Protein AF-A0A4Y2UT20-F1 (afdb_monomer_lite)

Foldseek 3Di:
DQVQVVVCVVVVHDPDDPVVVLVSCCVRVVNDSVQSVQQVVVVVVDDPPDDRPPDDDPPPDDPVPDDPQDPVNVVVVVVCVVPPPPPPPPPDD

pLDDT: mean 81.35, std 13.17, range [43.75, 94.44]

Secondary structure (DSSP, 8-state):
--HHHHHHHHHTS-SS-TT-HHHHHHHHH---HHHHHHHHHHGGGS-TTPPP-TTTTS----GGGS----HHHHHHHHHHHHHS---------

Organism: Araneus ventricosus (NCBI:txid182803)

Radius of gyration: 24.42 Å; chains: 1; bounding box: 49×45×55 Å

Structure (mmCIF, N/CA/C/O backbone):
data_AF-A0A4Y2UT20-F1
#
_entry.id   AF-A0A4Y2UT20-F1
#
loop_
_atom_site.group_PDB
_atom_site.id
_atom_site.type_symbol
_atom_site.label_atom_id
_atom_site.label_alt_id
_atom_site.label_comp_id
_atom_site.label_asym_id
_atom_site.label_entity_id
_atom_site.label_seq_id
_atom_site.pdbx_PDB_ins_code
_atom_site.Cartn_x
_atom_site.Cartn_y
_atom_site.Cartn_z
_atom_site.occupancy
_atom_site.B_iso_or_equiv
_atom_site.auth_seq_id
_atom_site.auth_comp_id
_atom_site.auth_asym_id
_atom_site.auth_atom_id
_atom_site.pdbx_PDB_model_num
ATOM 1 N N . MET A 1 1 ? -4.676 -9.425 11.704 1.00 58.66 1 MET A N 1
ATOM 2 C CA . MET A 1 1 ? -4.425 -9.200 10.261 1.00 58.66 1 MET A CA 1
ATOM 3 C C . MET A 1 1 ? -5.501 -9.834 9.368 1.00 58.66 1 MET A C 1
ATOM 5 O O . MET A 1 1 ? -5.912 -9.196 8.421 1.00 58.66 1 MET A O 1
ATOM 9 N N . TRP A 1 2 ? -6.059 -11.013 9.681 1.00 76.06 2 TRP A N 1
ATOM 10 C CA . TRP A 1 2 ? -7.113 -11.652 8.855 1.00 76.06 2 TRP A CA 1
ATOM 11 C C . TRP A 1 2 ? -8.564 -11.264 9.183 1.00 76.06 2 TRP A C 1
ATOM 13 O O . TRP A 1 2 ? -9.499 -11.769 8.566 1.00 76.06 2 TRP A O 1
ATOM 23 N N . GLN A 1 3 ? -8.756 -10.355 10.139 1.00 89.25 3 GLN A N 1
ATOM 24 C CA . GLN A 1 3 ? -10.067 -9.985 10.676 1.00 89.25 3 GLN A CA 1
ATOM 25 C C . GLN A 1 3 ? -11.043 -9.497 9.591 1.00 89.25 3 GLN A C 1
ATOM 27 O O . GLN A 1 3 ? -12.205 -9.888 9.587 1.00 89.25 3 GLN A O 1
ATOM 32 N N . PHE A 1 4 ? -10.552 -8.7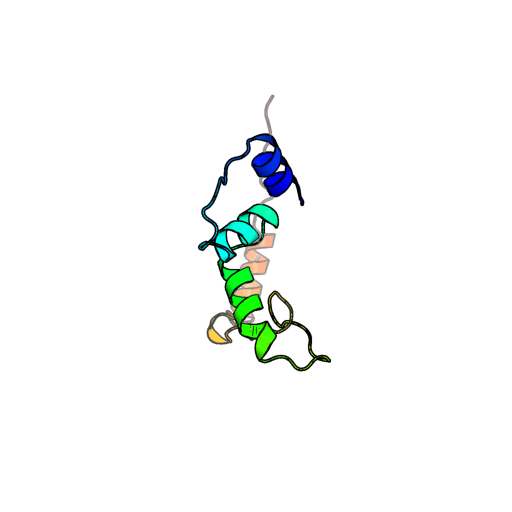25 8.615 1.00 90.06 4 PHE A N 1
ATOM 33 C CA . PHE A 1 4 ? -11.351 -8.242 7.484 1.00 90.06 4 PHE A CA 1
ATOM 34 C C . PHE A 1 4 ? -12.022 -9.385 6.700 1.00 90.06 4 PHE A C 1
ATOM 36 O O . PHE A 1 4 ? -13.221 -9.330 6.433 1.00 90.06 4 PHE A O 1
ATOM 43 N N . CYS A 1 5 ? -11.263 -10.436 6.374 1.00 89.00 5 CYS A N 1
ATOM 44 C CA . CYS A 1 5 ? -11.767 -11.573 5.604 1.00 89.00 5 CYS A CA 1
ATOM 45 C C . CYS A 1 5 ? -12.719 -12.447 6.430 1.00 89.00 5 CYS A C 1
ATOM 47 O O . CYS A 1 5 ? -13.696 -12.960 5.892 1.00 89.00 5 CYS A O 1
ATOM 49 N N . ILE A 1 6 ? -12.452 -12.599 7.732 1.00 92.31 6 ILE A N 1
ATOM 50 C CA . ILE A 1 6 ? -13.316 -13.352 8.654 1.00 92.31 6 ILE A CA 1
ATOM 51 C C . ILE A 1 6 ? -14.694 -12.688 8.749 1.00 92.31 6 ILE A C 1
ATOM 53 O O . ILE A 1 6 ? -15.717 -13.364 8.674 1.00 92.31 6 ILE A O 1
ATOM 57 N N . GLU A 1 7 ? -14.732 -11.360 8.853 1.00 92.19 7 GLU A N 1
ATOM 58 C CA . GLU A 1 7 ? -15.982 -10.602 8.915 1.00 92.19 7 GLU A CA 1
ATOM 59 C C . GLU A 1 7 ? -16.770 -10.650 7.601 1.00 92.19 7 GLU A C 1
ATOM 61 O O . GLU A 1 7 ? -17.987 -10.808 7.634 1.00 92.19 7 GLU A O 1
ATOM 66 N N . GLU A 1 8 ? -16.103 -10.542 6.445 1.00 91.00 8 GLU A N 1
ATOM 67 C CA . GLU A 1 8 ?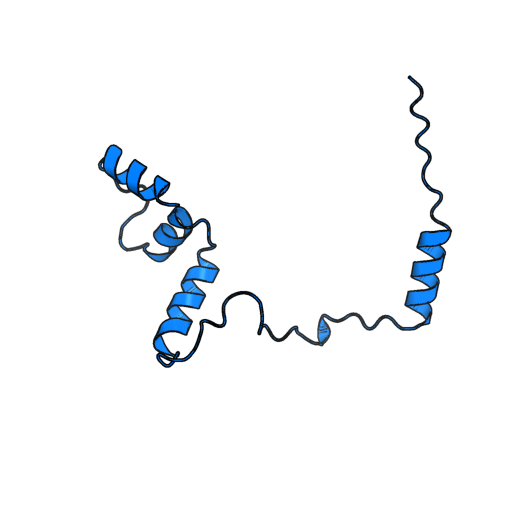 -16.762 -10.725 5.141 1.00 91.00 8 GLU A CA 1
ATOM 68 C C . GLU A 1 8 ? -17.344 -12.139 4.992 1.00 91.00 8 GLU A C 1
ATOM 70 O O . GLU A 1 8 ? -18.474 -12.297 4.527 1.00 91.00 8 GLU A O 1
ATOM 75 N N . ALA A 1 9 ? -16.605 -13.167 5.424 1.00 91.69 9 ALA A N 1
ATOM 76 C CA . ALA A 1 9 ? -17.059 -14.553 5.370 1.00 91.69 9 ALA A CA 1
ATOM 77 C C . ALA A 1 9 ? -18.274 -14.795 6.278 1.00 91.69 9 ALA A C 1
ATOM 79 O O . ALA A 1 9 ? -19.257 -15.396 5.841 1.00 91.69 9 ALA A O 1
ATOM 80 N N . ALA A 1 10 ? -18.240 -14.284 7.513 1.00 94.00 10 ALA A N 1
ATOM 81 C CA . ALA A 1 10 ? -19.354 -14.383 8.454 1.00 94.00 10 ALA A CA 1
ATOM 82 C C . ALA A 1 10 ? -20.609 -13.670 7.930 1.00 94.00 10 ALA A C 1
ATOM 84 O O . ALA A 1 10 ? -21.719 -14.185 8.054 1.00 94.00 10 ALA A O 1
ATOM 85 N N . ALA A 1 11 ? -20.431 -12.507 7.302 1.00 92.88 11 ALA A N 1
ATOM 86 C CA . ALA A 1 11 ? -21.537 -11.715 6.791 1.00 92.88 11 ALA A CA 1
ATOM 87 C C . ALA A 1 11 ? -22.052 -12.175 5.413 1.00 92.88 11 ALA A C 1
ATOM 89 O O . ALA A 1 11 ? -23.094 -11.702 4.963 1.00 92.88 11 ALA A O 1
ATOM 90 N N . LYS A 1 12 ? -21.344 -13.097 4.740 1.00 92.31 12 LYS A N 1
ATOM 91 C CA . LYS A 1 12 ? -21.648 -13.599 3.385 1.00 92.31 12 LYS A CA 1
ATOM 92 C C . LYS A 1 12 ? -21.793 -12.493 2.330 1.00 92.31 12 LYS A C 1
ATOM 94 O O . LYS A 1 12 ? -22.446 -12.689 1.307 1.00 92.31 12 LYS A O 1
ATOM 99 N N . PHE A 1 13 ? -21.169 -11.340 2.556 1.00 91.81 13 PHE A N 1
ATOM 100 C CA . PHE A 1 13 ? -21.152 -10.228 1.614 1.00 91.81 13 PHE A CA 1
ATOM 101 C C . PHE A 1 13 ? -19.760 -9.604 1.543 1.00 91.81 13 PHE A C 1
ATOM 103 O O . PHE A 1 13 ? -18.993 -9.610 2.505 1.00 91.81 13 PHE A O 1
ATOM 110 N N . LEU A 1 14 ? -19.441 -9.037 0.381 1.00 91.19 14 LEU A N 1
ATOM 111 C CA . LEU A 1 14 ? -18.181 -8.340 0.169 1.00 91.19 14 LEU A CA 1
ATOM 112 C C . LEU A 1 14 ? -18.312 -6.879 0.598 1.00 91.19 14 LEU A C 1
ATOM 114 O O . LEU A 1 14 ? -19.094 -6.130 0.016 1.00 91.19 14 LEU A O 1
ATOM 118 N N . LYS A 1 15 ? -17.508 -6.455 1.575 1.00 90.62 15 LYS A N 1
ATOM 119 C CA . LYS A 1 15 ? -17.400 -5.051 2.003 1.00 90.62 15 LYS A CA 1
ATOM 120 C C . LYS A 1 15 ? -16.811 -4.180 0.893 1.00 90.62 15 LYS A C 1
ATOM 122 O O . LYS A 1 15 ? -17.141 -3.004 0.782 1.00 90.62 15 LYS A O 1
ATOM 127 N N . ILE A 1 16 ? -15.923 -4.752 0.078 1.00 92.31 16 ILE A N 1
ATOM 128 C CA . ILE A 1 16 ? -15.299 -4.095 -1.076 1.00 92.31 16 ILE A CA 1
ATOM 129 C C . ILE A 1 16 ? -15.371 -5.041 -2.282 1.00 92.31 16 IL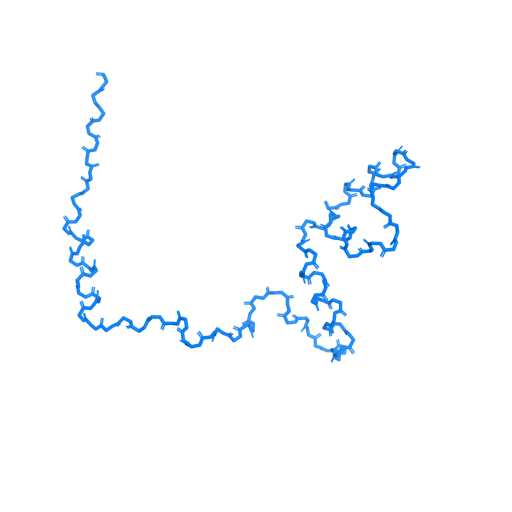E A C 1
ATOM 131 O O . ILE A 1 16 ? -15.030 -6.218 -2.178 1.00 92.31 16 ILE A O 1
ATOM 135 N N . HIS A 1 17 ? -15.773 -4.535 -3.448 1.00 93.75 17 HIS A N 1
ATOM 136 C CA . HIS A 1 17 ? -15.951 -5.341 -4.662 1.00 93.75 17 HIS A CA 1
ATOM 137 C C . HIS A 1 17 ? -14.635 -6.001 -5.141 1.00 93.75 17 HIS A C 1
ATOM 139 O O . HIS A 1 17 ? -13.559 -5.415 -5.012 1.00 93.75 17 HIS A O 1
ATOM 145 N N . LEU A 1 18 ? -14.704 -7.208 -5.722 1.00 89.81 18 LEU A N 1
ATOM 146 C CA . LEU A 1 18 ? -13.521 -8.009 -6.110 1.00 89.81 18 LEU A CA 1
ATOM 147 C C . LEU A 1 18 ? -12.521 -7.315 -7.060 1.00 89.81 18 LEU A C 1
ATOM 149 O O . LEU A 1 18 ? -11.320 -7.420 -6.812 1.00 89.81 18 LEU A O 1
ATOM 153 N N . PRO A 1 19 ? -12.945 -6.563 -8.095 1.00 94.19 19 PRO A N 1
ATOM 154 C CA . PRO A 1 19 ? -12.038 -5.842 -8.988 1.00 94.19 19 PRO A CA 1
ATOM 155 C C . PRO A 1 19 ? -11.185 -4.791 -8.267 1.00 94.19 19 PRO A C 1
ATOM 157 O O . PRO A 1 19 ? -10.112 -4.428 -8.742 1.00 94.19 19 PRO A O 1
ATOM 160 N N . GLN A 1 20 ? -11.615 -4.321 -7.091 1.00 92.62 20 GLN A N 1
ATOM 161 C CA . GLN A 1 20 ? -10.871 -3.367 -6.267 1.00 92.62 20 GLN A CA 1
ATOM 162 C C . GLN A 1 20 ? -9.842 -4.080 -5.370 1.00 92.62 20 GLN A C 1
ATOM 164 O O . GLN A 1 20 ? -9.732 -3.804 -4.174 1.00 92.62 20 GLN A O 1
ATOM 169 N N . ALA A 1 21 ? -9.066 -5.001 -5.947 1.00 92.12 21 ALA A N 1
ATOM 170 C CA . ALA A 1 21 ? -8.144 -5.873 -5.217 1.00 92.12 21 ALA A CA 1
ATOM 171 C C . ALA A 1 21 ? -7.112 -5.106 -4.366 1.00 92.12 21 ALA A C 1
ATOM 173 O O . ALA A 1 21 ? -6.820 -5.508 -3.242 1.00 92.12 21 ALA A O 1
ATOM 174 N N . MET A 1 22 ? -6.597 -3.969 -4.855 1.00 93.81 22 MET A N 1
ATOM 175 C CA . MET A 1 22 ? -5.634 -3.145 -4.103 1.00 93.81 22 MET A CA 1
ATOM 176 C C . MET A 1 22 ? -6.267 -2.526 -2.855 1.00 93.81 22 MET A C 1
ATOM 178 O O . MET A 1 22 ? -5.681 -2.575 -1.776 1.00 93.81 22 MET A O 1
ATOM 182 N N . LYS A 1 23 ? -7.491 -2.009 -2.987 1.00 94.44 23 LYS A N 1
ATOM 183 C CA . LYS A 1 23 ? -8.261 -1.440 -1.879 1.00 94.44 23 LYS A CA 1
ATOM 184 C C . LYS A 1 23 ? -8.618 -2.503 -0.836 1.00 94.44 23 LYS A C 1
ATOM 186 O O . LYS A 1 23 ? -8.527 -2.246 0.360 1.00 94.44 23 LYS A O 1
ATOM 191 N N . ARG A 1 24 ? -8.951 -3.721 -1.282 1.00 94.31 24 ARG A N 1
ATOM 192 C CA . ARG A 1 24 ? -9.159 -4.881 -0.396 1.00 94.31 24 ARG A CA 1
ATOM 193 C C . ARG A 1 24 ? -7.901 -5.232 0.385 1.00 94.31 24 ARG A C 1
ATOM 195 O O . ARG A 1 24 ? -7.953 -5.346 1.605 1.00 94.31 24 ARG A O 1
ATOM 202 N N . ALA A 1 25 ? -6.775 -5.369 -0.309 1.00 93.19 25 ALA A N 1
ATOM 203 C CA . ALA A 1 25 ? -5.499 -5.679 0.322 1.00 93.19 25 ALA A CA 1
ATOM 204 C C . ALA A 1 25 ? -5.085 -4.583 1.319 1.00 93.19 25 ALA A C 1
ATOM 206 O O . ALA A 1 25 ? -4.602 -4.904 2.403 1.00 93.19 25 ALA A O 1
ATOM 207 N N . ALA A 1 26 ? -5.340 -3.308 1.003 1.00 93.88 26 ALA A N 1
ATOM 208 C CA . ALA A 1 26 ? -5.078 -2.190 1.908 1.00 93.88 26 ALA A CA 1
ATOM 209 C C . ALA A 1 26 ? -5.879 -2.323 3.205 1.00 93.88 26 ALA A C 1
ATOM 211 O O . ALA A 1 26 ? -5.314 -2.269 4.296 1.00 93.88 26 ALA A O 1
ATOM 212 N N . GLN A 1 27 ? -7.178 -2.601 3.086 1.00 93.06 27 GLN A N 1
ATOM 213 C CA . GLN A 1 27 ? -8.057 -2.763 4.240 1.00 93.06 27 GLN A CA 1
ATOM 214 C C . GLN A 1 27 ? -7.712 -3.996 5.086 1.00 93.06 27 GLN A C 1
ATOM 216 O O . GLN A 1 27 ? -7.764 -3.932 6.311 1.00 93.06 27 GLN A O 1
ATOM 221 N N . ALA A 1 28 ? -7.337 -5.109 4.452 1.00 92.62 28 ALA A N 1
ATOM 222 C CA . ALA A 1 28 ? -6.972 -6.335 5.158 1.00 92.62 28 ALA A CA 1
ATOM 223 C C . ALA A 1 28 ? -5.627 -6.215 5.895 1.00 92.62 28 ALA A C 1
ATOM 225 O O . ALA A 1 28 ? -5.474 -6.705 7.011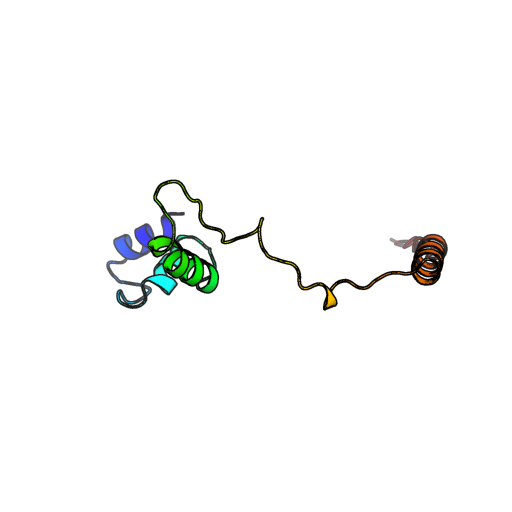 1.00 92.62 28 ALA A O 1
ATOM 226 N N . THR A 1 29 ? -4.643 -5.555 5.283 1.00 91.44 29 THR A N 1
ATOM 227 C CA . THR A 1 29 ? -3.276 -5.468 5.825 1.00 91.44 29 THR A CA 1
ATOM 228 C C . THR A 1 29 ? -3.037 -4.229 6.688 1.00 91.44 29 THR A C 1
ATOM 230 O O . THR A 1 29 ? -2.051 -4.188 7.420 1.00 91.44 29 THR A O 1
ATOM 233 N N . GLY A 1 30 ? -3.910 -3.220 6.605 1.00 91.50 30 GLY A N 1
ATOM 234 C CA . GLY A 1 30 ? -3.716 -1.906 7.229 1.00 91.50 30 GLY A CA 1
ATOM 235 C C . GLY A 1 30 ? -2.659 -1.041 6.529 1.00 91.50 30 GLY A C 1
ATOM 236 O O . GLY A 1 30 ? -2.324 0.042 7.005 1.00 91.50 30 GLY A O 1
ATOM 237 N N . VAL A 1 31 ? -2.114 -1.505 5.403 1.00 90.62 31 VAL A N 1
ATOM 238 C CA . VAL A 1 31 ? -1.116 -0.787 4.605 1.00 90.62 31 VAL A CA 1
ATOM 239 C C . VAL A 1 31 ? -1.823 0.132 3.612 1.00 90.62 31 VAL A C 1
ATOM 241 O O . VAL A 1 31 ? -2.878 -0.201 3.080 1.00 90.62 31 VAL A O 1
ATOM 244 N N . SER A 1 32 ? -1.242 1.297 3.315 1.00 92.12 32 SER A N 1
ATOM 245 C CA . SER A 1 32 ? -1.858 2.221 2.359 1.00 92.12 32 SER A CA 1
ATOM 246 C C . SER A 1 32 ? -1.950 1.619 0.952 1.00 92.12 32 SER A C 1
ATOM 248 O O . SER A 1 32 ? -1.020 0.967 0.471 1.00 92.12 32 SER A O 1
ATOM 250 N N . GLU A 1 33 ? -3.045 1.911 0.246 1.00 93.94 33 GLU A N 1
ATOM 251 C CA . GLU A 1 33 ? -3.262 1.446 -1.132 1.00 93.94 33 GLU A CA 1
ATOM 252 C C . GLU A 1 33 ? -2.113 1.859 -2.066 1.00 93.94 33 GLU A C 1
ATOM 254 O O . GLU A 1 33 ? -1.673 1.084 -2.913 1.00 93.94 33 GLU A O 1
ATOM 259 N N . PHE A 1 34 ? -1.548 3.052 -1.853 1.00 90.81 34 PHE A N 1
ATOM 260 C CA . PHE A 1 34 ? -0.366 3.526 -2.572 1.00 90.81 34 PHE A CA 1
ATOM 261 C C . PHE A 1 34 ? 0.849 2.603 -2.401 1.00 90.81 34 PHE A C 1
ATOM 263 O O . PHE A 1 34 ? 1.579 2.349 -3.359 1.00 90.81 34 PHE A O 1
ATOM 270 N N . THR A 1 35 ? 1.073 2.098 -1.188 1.00 89.81 35 THR A N 1
ATOM 271 C CA . THR A 1 35 ? 2.194 1.198 -0.890 1.00 89.81 35 THR A CA 1
ATOM 272 C C . THR A 1 35 ? 1.994 -0.149 -1.574 1.00 89.81 35 THR A C 1
ATOM 274 O O . THR A 1 35 ? 2.916 -0.642 -2.217 1.00 89.81 35 THR A O 1
ATOM 277 N N . ILE A 1 36 ? 0.776 -0.691 -1.537 1.00 92.62 36 ILE A N 1
ATOM 278 C CA . ILE A 1 36 ? 0.425 -1.935 -2.236 1.00 92.62 36 ILE A CA 1
ATOM 279 C C . ILE A 1 36 ? 0.580 -1.781 -3.748 1.00 92.62 36 ILE A C 1
ATOM 281 O O . ILE A 1 36 ? 1.169 -2.640 -4.400 1.00 92.62 36 ILE A O 1
ATOM 285 N N . ARG A 1 37 ? 0.122 -0.658 -4.313 1.00 92.25 37 ARG A N 1
ATOM 286 C CA . ARG A 1 37 ? 0.310 -0.339 -5.733 1.00 92.25 37 ARG A CA 1
ATOM 287 C C . ARG A 1 37 ? 1.792 -0.304 -6.111 1.00 92.25 37 ARG A C 1
ATOM 289 O O . ARG A 1 37 ? 2.160 -0.824 -7.157 1.00 92.25 37 ARG A O 1
ATOM 296 N N . LYS A 1 38 ? 2.649 0.280 -5.267 1.00 88.81 38 LYS A N 1
ATOM 297 C CA . LYS A 1 38 ? 4.100 0.264 -5.493 1.00 88.81 38 LYS A CA 1
ATOM 298 C C . LYS A 1 38 ? 4.680 -1.141 -5.456 1.00 88.81 38 LYS A C 1
ATOM 300 O O . LYS A 1 38 ? 5.385 -1.502 -6.387 1.00 88.81 38 LYS A O 1
ATOM 305 N N . MET A 1 39 ? 4.349 -1.930 -4.435 1.00 89.38 39 MET A N 1
ATOM 306 C CA . MET A 1 39 ? 4.824 -3.313 -4.323 1.00 89.38 39 MET A CA 1
ATOM 307 C C . MET A 1 39 ? 4.424 -4.137 -5.549 1.00 89.38 39 MET A C 1
ATOM 309 O O . MET A 1 39 ? 5.257 -4.829 -6.120 1.00 89.38 39 MET A O 1
ATOM 313 N N . ARG A 1 40 ? 3.178 -3.990 -6.014 1.00 90.44 40 ARG A N 1
ATOM 314 C CA . ARG A 1 40 ? 2.679 -4.655 -7.224 1.00 90.44 40 ARG A CA 1
ATOM 315 C C . ARG A 1 40 ? 3.454 -4.267 -8.484 1.00 90.44 40 ARG A C 1
ATOM 317 O O . ARG A 1 40 ? 3.656 -5.113 -9.343 1.00 90.44 40 ARG A O 1
ATOM 324 N N . ASN A 1 41 ? 3.851 -3.003 -8.604 1.00 89.44 41 ASN A N 1
ATOM 325 C CA . ASN A 1 41 ? 4.616 -2.520 -9.751 1.00 89.44 41 ASN A CA 1
ATOM 326 C C . ASN A 1 41 ? 6.100 -2.914 -9.680 1.00 89.44 41 ASN A C 1
ATOM 328 O O . ASN A 1 41 ? 6.733 -3.043 -10.720 1.00 89.44 41 ASN A O 1
ATOM 332 N N . GLU A 1 42 ? 6.655 -3.071 -8.475 1.00 88.62 42 GLU A N 1
ATOM 333 C CA . GLU A 1 42 ? 8.045 -3.497 -8.262 1.00 88.62 42 GLU A CA 1
ATOM 334 C C . GLU A 1 42 ? 8.219 -5.007 -8.457 1.00 88.62 42 GLU A C 1
ATOM 336 O O . GLU A 1 42 ? 9.189 -5.420 -9.080 1.00 88.62 42 GLU A O 1
ATOM 341 N N . ALA A 1 43 ? 7.262 -5.814 -7.989 1.00 87.50 43 ALA A N 1
ATOM 342 C CA . ALA A 1 43 ? 7.315 -7.276 -8.033 1.00 87.50 43 ALA A CA 1
ATOM 343 C C . ALA A 1 43 ? 7.720 -7.891 -9.393 1.00 87.50 43 ALA A C 1
ATOM 345 O O . ALA A 1 43 ? 8.588 -8.753 -9.382 1.00 87.50 43 ALA A O 1
ATOM 346 N N . PRO A 1 44 ? 7.169 -7.482 -10.555 1.00 88.69 44 PRO A N 1
ATOM 347 C CA . PRO A 1 44 ? 7.526 -8.097 -11.838 1.00 88.69 44 PRO A CA 1
ATOM 348 C C . PRO A 1 44 ? 8.897 -7.673 -12.384 1.00 88.69 44 PRO A C 1
ATOM 350 O O . PRO A 1 44 ? 9.344 -8.235 -13.376 1.00 88.69 44 PRO A O 1
ATOM 353 N N . VAL A 1 45 ? 9.527 -6.647 -11.806 1.00 85.75 45 VAL A N 1
ATOM 354 C CA . VAL A 1 45 ? 10.830 -6.121 -12.256 1.00 85.75 45 VAL A CA 1
ATOM 355 C C . VAL A 1 45 ? 11.979 -6.694 -11.419 1.00 85.75 45 VAL A C 1
ATOM 357 O O . VAL A 1 45 ? 13.140 -6.536 -11.783 1.00 85.75 45 VAL A O 1
ATOM 360 N N . LEU A 1 46 ? 11.663 -7.333 -10.294 1.00 83.56 46 LEU A N 1
ATOM 361 C CA . LEU A 1 46 ? 12.641 -7.937 -9.400 1.00 83.56 46 LEU A CA 1
ATOM 362 C C . LEU A 1 46 ? 13.000 -9.336 -9.896 1.00 83.56 46 LEU A C 1
ATOM 364 O O . LEU A 1 46 ? 12.122 -10.115 -10.262 1.00 83.56 46 LEU A O 1
ATOM 368 N N . ASP A 1 47 ? 14.292 -9.644 -9.873 1.00 83.12 47 ASP A N 1
ATOM 369 C CA . ASP A 1 47 ? 14.774 -11.019 -9.979 1.00 83.12 47 ASP A CA 1
ATOM 370 C C . ASP A 1 47 ? 14.441 -11.791 -8.688 1.00 83.12 47 ASP A C 1
ATOM 372 O O . ASP A 1 47 ? 14.228 -11.176 -7.639 1.00 83.12 47 ASP A O 1
ATOM 376 N N . GLU A 1 48 ? 14.417 -13.127 -8.718 1.00 78.31 48 GLU A N 1
ATOM 377 C CA . GLU A 1 48 ? 14.027 -13.943 -7.547 1.00 78.31 48 GLU A CA 1
ATOM 378 C C . GLU A 1 48 ? 14.932 -13.721 -6.323 1.00 78.31 48 GLU A C 1
ATOM 380 O O . GLU A 1 48 ? 14.558 -14.015 -5.186 1.00 78.31 48 GLU A O 1
ATOM 385 N N . THR A 1 49 ? 16.123 -13.166 -6.549 1.00 79.00 49 THR A N 1
ATOM 386 C CA . THR A 1 49 ? 17.102 -12.834 -5.513 1.00 79.00 49 THR A CA 1
ATOM 387 C C . THR A 1 49 ? 16.953 -11.413 -4.952 1.00 79.00 49 THR A C 1
ATOM 389 O O . THR A 1 49 ? 17.546 -11.098 -3.916 1.00 79.00 49 THR A O 1
ATOM 392 N N . GLU A 1 50 ? 16.164 -10.543 -5.592 1.00 80.19 50 GLU A N 1
ATOM 393 C CA . GLU A 1 50 ? 16.029 -9.137 -5.213 1.00 80.19 50 GLU A CA 1
ATOM 394 C C . GLU A 1 50 ? 14.833 -8.876 -4.279 1.00 80.19 50 GLU A C 1
ATOM 396 O O . GLU A 1 50 ? 13.752 -9.451 -4.390 1.00 80.19 50 GLU A O 1
ATOM 401 N N . VAL A 1 51 ? 15.010 -7.939 -3.341 1.00 82.19 51 VAL A N 1
ATOM 402 C CA . VAL A 1 51 ? 13.981 -7.562 -2.358 1.00 82.19 51 VAL A CA 1
ATOM 403 C C . VAL A 1 51 ? 13.249 -6.293 -2.803 1.00 82.19 51 VAL A C 1
ATOM 405 O O . VAL A 1 51 ? 13.864 -5.357 -3.321 1.00 82.19 51 VAL A O 1
ATOM 408 N N . LEU A 1 52 ? 11.941 -6.218 -2.525 1.00 80.44 52 LEU A N 1
ATOM 409 C CA . LEU A 1 52 ? 11.129 -5.011 -2.725 1.00 80.44 52 LEU A CA 1
ATOM 410 C C . LEU A 1 52 ? 11.806 -3.775 -2.114 1.00 80.44 52 LEU A C 1
ATOM 412 O O . LEU A 1 52 ? 12.181 -3.748 -0.939 1.00 80.44 52 LEU A O 1
ATOM 416 N N . ARG A 1 53 ? 11.921 -2.706 -2.908 1.00 76.81 53 ARG A N 1
ATOM 417 C CA . ARG A 1 53 ? 12.538 -1.441 -2.478 1.00 76.81 53 ARG A CA 1
ATOM 418 C C . ARG A 1 53 ? 11.576 -0.606 -1.622 1.00 76.81 53 ARG A C 1
ATOM 420 O O . ARG A 1 53 ? 12.005 0.298 -0.891 1.00 76.81 53 ARG A O 1
ATOM 427 N N . THR A 1 54 ? 10.277 -0.889 -1.693 1.00 72.25 54 THR A N 1
ATOM 428 C CA . THR A 1 54 ? 9.215 -0.228 -0.921 1.00 72.25 54 THR A CA 1
ATOM 429 C C . THR A 1 54 ? 8.886 -0.947 0.412 1.00 72.25 54 THR A C 1
ATOM 431 O O . THR A 1 54 ? 8.597 -2.136 0.365 1.00 72.25 54 THR A O 1
ATOM 434 N N . PRO A 1 55 ? 8.777 -0.256 1.582 1.00 62.12 55 PRO A N 1
ATOM 435 C CA . PRO A 1 55 ? 9.188 1.112 1.901 1.00 62.12 55 PRO A CA 1
ATOM 436 C C . PRO A 1 55 ? 10.266 1.196 3.005 1.00 62.12 55 PRO A C 1
ATOM 438 O O . PRO A 1 55 ? 10.036 0.810 4.145 1.00 62.12 55 PRO A O 1
ATOM 441 N N . GLY A 1 56 ? 11.378 1.887 2.717 1.00 62.16 56 GLY A N 1
ATOM 442 C CA . GLY A 1 56 ? 12.042 2.692 3.756 1.00 62.16 56 GLY A CA 1
ATOM 443 C C . GLY A 1 56 ? 13.552 2.888 3.663 1.00 62.16 56 GLY A C 1
ATOM 444 O O . GLY A 1 56 ? 14.027 3.922 4.119 1.00 62.16 56 GLY A O 1
ATOM 445 N N . LYS A 1 57 ? 14.312 1.972 3.053 1.00 58.69 57 LYS A N 1
ATOM 446 C CA . LYS A 1 57 ? 15.785 2.013 3.169 1.00 58.69 57 LYS A CA 1
ATOM 447 C C . LYS A 1 57 ? 16.508 2.705 2.007 1.00 58.69 57 LYS A C 1
ATOM 449 O O . LYS A 1 57 ? 17.524 3.351 2.225 1.00 58.69 57 LYS A O 1
ATOM 454 N N . HIS A 1 58 ? 15.951 2.650 0.793 1.00 60.91 58 HIS A N 1
ATOM 455 C CA . HIS A 1 58 ? 16.622 3.135 -0.429 1.00 60.91 58 HIS A CA 1
ATOM 456 C C . HIS A 1 58 ? 15.948 4.342 -1.096 1.00 60.91 58 HIS A C 1
ATOM 458 O O . HIS A 1 58 ? 16.220 4.653 -2.257 1.00 60.91 58 HIS A O 1
ATOM 464 N N . ARG A 1 59 ? 15.060 5.056 -0.392 1.00 65.88 59 ARG A N 1
ATOM 465 C CA . ARG A 1 59 ? 14.509 6.306 -0.933 1.00 65.88 59 ARG A CA 1
ATOM 466 C C . ARG A 1 59 ? 15.630 7.342 -0.995 1.00 65.88 59 ARG A C 1
ATOM 468 O O . ARG A 1 59 ? 16.055 7.834 0.048 1.00 65.88 59 ARG A O 1
ATOM 475 N N . LYS A 1 60 ? 16.073 7.701 -2.207 1.00 67.06 60 LYS A N 1
ATOM 476 C CA . LYS A 1 60 ? 16.910 8.890 -2.421 1.00 67.06 60 LYS A CA 1
ATOM 477 C C . LYS A 1 60 ? 16.158 10.086 -1.836 1.00 67.06 60 LYS A C 1
ATOM 479 O O . LYS A 1 60 ? 15.109 10.473 -2.353 1.00 67.06 60 LYS A O 1
ATOM 484 N N . ARG A 1 61 ? 16.641 10.626 -0.713 1.00 66.88 61 ARG A N 1
ATOM 485 C CA . ARG A 1 61 ? 16.135 11.901 -0.200 1.00 66.88 61 ARG A CA 1
ATOM 486 C C . ARG A 1 61 ? 16.520 12.974 -1.210 1.00 66.88 61 ARG A C 1
ATOM 488 O O . ARG A 1 61 ? 17.655 13.012 -1.673 1.00 66.88 61 ARG A O 1
ATOM 495 N N . LEU A 1 62 ? 15.554 13.804 -1.579 1.00 72.88 62 LEU A N 1
ATOM 496 C CA . LEU A 1 62 ? 15.800 14.956 -2.435 1.00 72.88 62 LEU A CA 1
ATOM 497 C C . LEU A 1 62 ? 16.753 15.906 -1.701 1.00 72.88 62 LEU A C 1
ATOM 499 O O . LEU A 1 62 ? 16.410 16.381 -0.621 1.00 72.88 62 LEU A O 1
ATOM 503 N N . SER A 1 63 ? 17.927 16.167 -2.277 1.00 70.06 63 SER A N 1
ATOM 504 C CA . SER A 1 63 ? 18.962 17.021 -1.675 1.00 70.06 63 SER A CA 1
ATOM 505 C C . SER A 1 63 ? 18.455 18.431 -1.375 1.00 70.06 63 SER A C 1
ATOM 507 O O . SER A 1 63 ? 18.767 18.969 -0.324 1.00 70.06 63 SER A O 1
ATOM 509 N N . HIS A 1 64 ? 17.584 18.985 -2.223 1.00 72.44 64 HIS A N 1
ATOM 510 C CA . HIS A 1 64 ? 16.989 20.314 -2.031 1.00 72.44 64 HIS A CA 1
ATOM 511 C C . HIS A 1 64 ? 16.041 20.424 -0.823 1.00 72.44 64 HIS A C 1
ATOM 513 O O . HIS A 1 64 ? 15.633 21.523 -0.467 1.00 72.44 64 HIS A O 1
ATOM 519 N N . ARG A 1 65 ? 15.627 19.299 -0.220 1.00 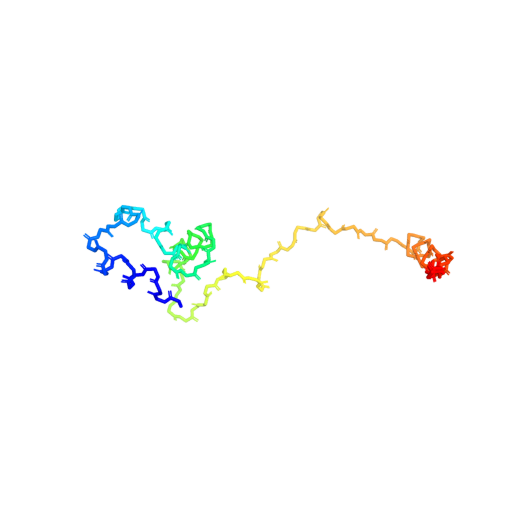66.94 65 ARG A N 1
ATOM 520 C CA . ARG A 1 65 ? 14.850 19.299 1.033 1.00 66.94 65 ARG A CA 1
ATOM 521 C C . ARG A 1 65 ? 15.742 19.301 2.269 1.00 66.94 65 ARG A C 1
ATOM 523 O O . ARG A 1 65 ? 15.227 19.390 3.380 1.00 66.94 65 ARG A O 1
ATOM 530 N N . ASN A 1 66 ? 17.052 19.164 2.092 1.00 72.38 66 ASN A N 1
ATOM 531 C CA . ASN A 1 66 ? 17.992 19.328 3.180 1.00 72.38 66 ASN A CA 1
ATOM 532 C C . ASN A 1 66 ? 18.184 20.833 3.378 1.00 72.38 66 ASN A C 1
ATOM 534 O O . ASN A 1 66 ? 18.708 21.517 2.506 1.00 72.38 66 ASN A O 1
ATOM 538 N N . CYS A 1 67 ? 17.724 21.351 4.514 1.00 75.75 67 CYS A N 1
ATOM 539 C CA . CYS A 1 67 ? 18.139 22.671 4.962 1.00 75.75 67 CYS A CA 1
ATOM 540 C C . CYS A 1 67 ? 19.594 22.547 5.426 1.00 75.75 67 CYS A C 1
ATOM 542 O O . CYS A 1 67 ? 19.880 21.830 6.389 1.00 75.75 67 CYS A O 1
ATOM 544 N N . GLU A 1 68 ? 20.517 23.185 4.710 1.00 77.94 68 GLU A N 1
ATOM 545 C CA . GLU A 1 68 ? 21.887 23.337 5.184 1.00 77.94 68 GLU A CA 1
ATOM 546 C C . GLU A 1 68 ? 21.885 24.362 6.316 1.00 77.94 68 GLU A C 1
ATOM 548 O O . GLU A 1 68 ? 21.799 25.567 6.097 1.00 77.94 68 GLU A O 1
ATOM 553 N N . LEU A 1 69 ? 21.924 23.868 7.552 1.00 82.06 69 LEU A N 1
ATOM 554 C CA . LEU A 1 69 ? 22.119 24.721 8.715 1.00 82.06 69 LEU A CA 1
ATOM 555 C C . LEU A 1 69 ? 23.598 25.099 8.782 1.00 82.06 69 LEU A C 1
ATOM 557 O O . LEU A 1 69 ? 24.449 24.266 9.117 1.00 82.06 69 LEU A O 1
ATOM 561 N N . ASP A 1 70 ? 23.901 26.353 8.467 1.00 83.94 70 ASP A N 1
ATOM 562 C CA . ASP A 1 70 ? 25.225 26.914 8.708 1.00 83.94 70 ASP A CA 1
ATOM 563 C C . ASP A 1 70 ? 25.508 27.056 10.220 1.00 83.94 70 ASP A C 1
ATOM 565 O O . ASP A 1 70 ? 24.660 26.808 11.089 1.00 83.94 70 ASP A O 1
ATOM 569 N N . ASN A 1 71 ? 26.745 27.421 10.554 1.00 87.06 71 ASN A N 1
ATOM 570 C CA . ASN A 1 71 ? 27.158 27.544 11.951 1.00 87.06 71 ASN A CA 1
ATOM 571 C C . ASN A 1 71 ? 26.418 28.667 12.688 1.00 87.06 71 ASN A C 1
ATOM 573 O O . ASN A 1 71 ? 26.184 28.541 13.887 1.00 87.06 71 ASN A O 1
ATOM 577 N N . PHE A 1 72 ? 25.998 29.719 11.984 1.00 88.38 72 PHE A N 1
ATOM 578 C CA . PHE A 1 72 ? 25.222 30.801 12.577 1.00 88.38 72 PHE A CA 1
ATOM 579 C C . PHE A 1 72 ? 23.842 30.302 13.023 1.00 88.38 72 PHE A C 1
ATOM 581 O O . PHE A 1 72 ? 23.477 30.442 14.189 1.00 88.38 72 PHE A O 1
ATOM 588 N N . ASN A 1 73 ? 23.119 29.620 12.133 1.00 87.44 73 ASN A N 1
ATOM 589 C CA . ASN A 1 73 ? 21.811 29.032 12.413 1.00 87.44 73 ASN A CA 1
ATOM 590 C C . ASN A 1 73 ? 21.877 28.011 13.558 1.00 87.44 73 ASN A C 1
ATOM 592 O O . ASN A 1 73 ? 20.988 27.975 14.413 1.00 87.44 73 ASN A O 1
ATOM 596 N N . LYS A 1 74 ? 22.949 27.207 13.618 1.00 87.44 74 LYS A N 1
ATOM 597 C CA . LYS A 1 74 ? 23.192 26.276 14.733 1.00 87.44 74 LYS A CA 1
ATOM 598 C C . LYS A 1 74 ? 23.373 27.012 16.060 1.00 87.44 74 LYS A C 1
ATOM 600 O O . LYS A 1 74 ? 22.709 26.645 17.026 1.00 87.44 74 LYS A O 1
ATOM 605 N N . CYS A 1 75 ? 24.212 28.049 16.099 1.00 90.00 75 CYS A N 1
ATOM 606 C CA . CYS A 1 75 ? 24.436 28.847 17.305 1.00 90.00 75 CYS A CA 1
ATOM 607 C C . CYS A 1 75 ? 23.151 29.534 17.783 1.00 90.00 75 CYS A C 1
ATOM 609 O O . CYS A 1 75 ? 22.805 29.419 18.952 1.00 90.00 75 CYS A O 1
ATOM 611 N N . VAL A 1 76 ? 22.396 30.178 16.887 1.00 87.56 76 VAL A N 1
ATOM 612 C CA . VAL A 1 76 ? 21.134 30.856 17.240 1.00 87.56 76 VAL A CA 1
ATOM 613 C C . VAL A 1 76 ? 20.093 29.864 17.761 1.00 87.56 76 VAL A C 1
ATOM 615 O O . VAL A 1 76 ? 19.416 30.141 18.750 1.00 87.56 76 VAL A O 1
ATOM 618 N N . THR A 1 77 ? 19.986 28.682 17.146 1.00 85.38 77 THR A N 1
ATOM 619 C CA . THR A 1 77 ? 19.070 27.627 17.611 1.00 85.38 77 THR A CA 1
ATOM 620 C C . THR A 1 77 ? 19.464 27.127 19.001 1.00 85.38 77 THR A C 1
ATOM 622 O O . THR A 1 77 ? 18.608 26.996 19.871 1.00 85.38 77 THR A O 1
ATOM 625 N N . GLN A 1 78 ? 20.756 26.877 19.236 1.00 84.75 78 GLN A N 1
ATOM 626 C CA . GLN A 1 78 ? 21.260 26.443 20.543 1.00 84.75 78 GLN A CA 1
ATOM 627 C C . GLN A 1 78 ? 21.040 27.503 21.620 1.00 84.75 78 GLN A C 1
ATOM 629 O O . GLN A 1 78 ? 20.547 27.169 22.694 1.00 84.75 78 GLN A O 1
ATOM 634 N N . GLN A 1 79 ? 21.336 28.764 21.309 1.00 85.75 79 GLN A N 1
ATOM 635 C CA . GLN A 1 79 ? 21.117 29.888 22.211 1.00 85.75 79 GLN A CA 1
ATOM 636 C C . GLN A 1 79 ? 19.632 30.021 22.556 1.00 85.75 79 GLN A C 1
ATOM 638 O O . GLN A 1 79 ? 19.278 30.100 23.721 1.00 85.75 79 GLN A O 1
ATOM 643 N N . THR A 1 80 ? 18.747 29.914 21.563 1.00 85.19 80 THR A N 1
ATOM 644 C CA . THR A 1 80 ? 17.291 29.984 21.768 1.00 85.19 80 THR A CA 1
ATOM 645 C C . THR A 1 80 ? 16.771 28.832 22.633 1.00 85.19 80 THR A C 1
ATOM 647 O O . THR A 1 80 ? 15.870 29.032 23.438 1.00 85.19 80 THR A O 1
ATOM 650 N N . ILE A 1 81 ? 17.324 27.621 22.489 1.00 85.56 81 ILE A N 1
ATOM 651 C CA . ILE A 1 81 ? 16.980 26.472 23.344 1.00 85.56 81 ILE A CA 1
ATOM 652 C C . ILE A 1 81 ? 17.461 26.697 24.783 1.00 85.56 81 ILE A C 1
ATOM 654 O O . ILE A 1 81 ? 16.732 26.375 25.717 1.00 85.56 81 ILE A O 1
ATOM 658 N N . GLN A 1 82 ? 18.673 27.227 24.963 1.00 79.62 82 GLN A N 1
ATOM 659 C CA . GLN A 1 82 ? 19.240 27.517 26.285 1.00 79.62 82 GLN A CA 1
ATOM 660 C C . GLN A 1 82 ? 18.504 28.662 26.988 1.00 79.62 82 GLN A C 1
ATOM 662 O O . GLN A 1 82 ? 18.235 28.578 28.184 1.00 79.62 82 GLN A O 1
ATOM 667 N N . ASP A 1 83 ? 18.137 29.689 26.227 1.00 77.81 83 ASP A N 1
ATOM 668 C CA . ASP A 1 83 ? 17.418 30.863 26.707 1.00 77.81 83 ASP A CA 1
ATOM 669 C C . ASP A 1 83 ? 15.919 30.612 26.849 1.00 77.81 83 ASP A C 1
ATOM 671 O O . ASP A 1 83 ? 15.229 31.452 27.421 1.00 77.81 83 ASP A O 1
ATOM 675 N N . PHE A 1 84 ? 15.393 29.479 26.362 1.00 76.12 84 PHE A N 1
ATOM 676 C CA . PHE A 1 84 ? 14.008 29.099 26.605 1.00 76.12 84 PHE A CA 1
ATOM 677 C C . PHE A 1 84 ? 13.860 28.803 28.099 1.00 76.12 84 PHE A C 1
ATOM 679 O O . PHE A 1 84 ? 14.302 27.745 28.569 1.00 76.12 84 PHE A O 1
ATOM 686 N N . PRO A 1 85 ? 13.236 29.697 28.889 1.00 63.91 85 PRO A N 1
ATOM 687 C CA . PRO A 1 85 ? 13.062 29.414 30.292 1.00 63.91 85 PRO A CA 1
ATOM 688 C C . PRO A 1 85 ? 12.136 28.206 30.352 1.00 63.91 85 PRO A C 1
ATOM 690 O O . PRO A 1 85 ? 11.042 28.220 29.784 1.00 63.91 85 PRO A O 1
ATOM 693 N N . SER A 1 86 ? 12.589 27.138 31.017 1.00 59.19 86 SER A N 1
ATOM 694 C CA . SER A 1 86 ? 11.723 26.030 31.406 1.00 59.19 86 SER A CA 1
ATOM 695 C C . SER A 1 86 ? 10.505 26.664 32.046 1.00 59.19 86 SER A C 1
ATOM 697 O O . SER A 1 86 ? 10.611 27.218 33.141 1.00 59.19 86 SER A O 1
ATOM 699 N N . ASN A 1 87 ? 9.390 26.683 31.319 1.00 55.78 87 ASN A N 1
ATOM 700 C CA . ASN A 1 87 ? 8.168 27.314 31.761 1.00 55.78 87 ASN A CA 1
ATOM 701 C C . ASN A 1 87 ? 7.707 26.459 32.941 1.00 55.78 87 ASN A C 1
ATOM 703 O O . ASN A 1 87 ? 7.029 25.445 32.765 1.00 55.78 87 ASN A O 1
ATOM 707 N N . LYS A 1 88 ? 8.207 26.787 34.140 1.00 56.69 88 LYS A N 1
ATOM 708 C CA . LYS A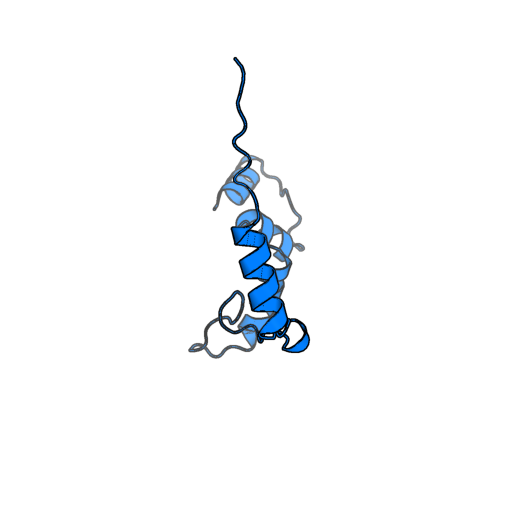 1 88 ? 7.814 26.199 35.410 1.00 56.69 88 LYS A CA 1
ATOM 709 C C . LYS A 1 88 ? 6.372 26.630 35.575 1.00 56.69 88 LYS A C 1
ATOM 711 O O . LYS A 1 88 ? 6.090 27.656 36.187 1.00 56.69 88 LYS A O 1
ATOM 716 N N . ARG A 1 89 ? 5.467 25.864 34.961 1.00 50.31 89 ARG A N 1
ATOM 717 C CA . ARG A 1 89 ? 4.040 25.905 35.237 1.00 50.31 89 ARG A CA 1
ATOM 718 C C . ARG A 1 89 ? 3.920 25.651 36.732 1.00 50.31 89 ARG A C 1
ATOM 720 O O . ARG A 1 89 ? 3.952 24.508 37.179 1.00 50.31 89 ARG A O 1
ATOM 727 N N . LYS A 1 90 ? 3.856 26.726 37.513 1.00 50.41 90 LYS A N 1
ATOM 728 C CA . LYS A 1 90 ? 3.279 26.679 38.846 1.00 50.41 90 LYS A CA 1
ATOM 729 C C . LYS A 1 90 ? 1.809 26.366 38.609 1.00 50.41 90 LYS A C 1
ATOM 731 O O . LYS A 1 90 ? 1.025 27.255 38.298 1.00 50.41 90 LYS A O 1
ATOM 736 N N . PHE A 1 91 ? 1.468 25.083 38.653 1.00 51.00 91 PHE A N 1
ATOM 737 C CA . PHE A 1 91 ? 0.095 24.683 38.894 1.00 51.00 91 PHE A CA 1
ATOM 738 C C . PHE A 1 91 ? -0.213 25.131 40.322 1.00 51.00 91 PHE A C 1
ATOM 740 O O . PHE A 1 91 ? 0.262 24.525 41.280 1.00 51.00 91 PHE A O 1
ATOM 747 N N . HIS A 1 92 ? -0.909 26.256 40.454 1.00 45.88 92 HIS A N 1
ATOM 748 C CA . HIS A 1 92 ? -1.624 26.553 41.684 1.00 45.88 92 HIS A CA 1
ATOM 749 C C . HIS A 1 92 ? -2.854 25.640 41.695 1.00 45.88 92 HIS A C 1
ATOM 751 O O . HIS A 1 92 ? -3.700 25.741 40.805 1.00 45.88 92 HIS A O 1
ATOM 757 N N . LEU A 1 93 ? -2.832 24.683 42.628 1.00 43.75 93 LEU A N 1
ATOM 758 C CA . LEU A 1 93 ? -3.989 23.919 43.099 1.00 43.75 93 LEU A CA 1
ATOM 759 C C . LEU A 1 93 ? -5.027 24.862 43.712 1.00 43.75 93 LEU A C 1
ATOM 761 O O . LEU A 1 93 ? -4.592 25.844 44.359 1.00 43.75 93 LEU A O 1
#

Sequence (93 aa):
MWQFCIEEAAAKFLKIHLPQAMKRAAQATGVSEFTIRKMRNEAPVLDETEVLRTPGKHRKRLSHRNCELDNFNKCVTQQTIQDFPSNKRKFHL